Protein AF-A0A0D2KV95-F1 (afdb_monomer_lite)

Foldseek 3Di:
DQDPVQPPLVVCCVVQNHLVDPVSVVVCLVPPLLNPQAAEADAADEAEFECAASPDHLVSVVSNLVSNVVRYPDPHHRYYHYHDPDYDVHDDDDVVVVVVVVVVVQSVCVSVVNDDPDPDVPPDPPDDPDPDPDDDDD

Structure (mmCIF, N/CA/C/O backbone):
data_AF-A0A0D2KV95-F1
#
_entry.id   AF-A0A0D2KV95-F1
#
loop_
_atom_site.group_PDB
_atom_site.id
_atom_site.type_symbol
_atom_site.label_atom_id
_atom_site.label_alt_id
_atom_site.label_comp_id
_atom_site.label_asym_id
_atom_site.label_entity_id
_atom_site.label_seq_id
_atom_site.pdbx_PDB_ins_code
_atom_site.Cartn_x
_atom_site.Cartn_y
_atom_site.Cartn_z
_atom_site.occupancy
_atom_site.B_iso_or_equiv
_atom_site.auth_seq_id
_atom_site.auth_comp_id
_atom_site.auth_asym_id
_atom_site.auth_atom_id
_atom_site.pdbx_PDB_model_num
ATOM 1 N N . MET A 1 1 ? 7.352 -2.200 -12.415 1.00 86.25 1 MET A N 1
ATOM 2 C CA . MET A 1 1 ? 8.363 -3.115 -12.988 1.00 86.25 1 MET A CA 1
ATOM 3 C C . MET A 1 1 ? 8.590 -2.992 -14.501 1.00 86.25 1 MET A C 1
ATOM 5 O O . MET A 1 1 ? 9.659 -3.384 -14.942 1.00 86.25 1 MET A O 1
ATOM 9 N N . LEU A 1 2 ? 7.650 -2.476 -15.316 1.00 90.69 2 LEU A N 1
ATOM 10 C CA . LEU A 1 2 ? 7.894 -2.246 -16.761 1.00 90.69 2 LEU A CA 1
ATOM 11 C C . LEU A 1 2 ? 8.644 -0.935 -17.077 1.00 90.69 2 LEU A C 1
ATOM 13 O O . LEU A 1 2 ? 9.257 -0.820 -18.137 1.00 90.69 2 LEU A O 1
ATOM 17 N N . ASP A 1 3 ? 8.560 0.049 -16.183 1.00 91.94 3 ASP A N 1
ATOM 18 C CA . ASP A 1 3 ? 9.151 1.379 -16.337 1.00 91.94 3 ASP A CA 1
ATOM 19 C C . ASP A 1 3 ? 10.508 1.446 -15.626 1.00 91.94 3 ASP A C 1
ATOM 21 O O . ASP A 1 3 ? 10.570 1.426 -14.400 1.00 91.94 3 ASP A O 1
ATOM 25 N N . GLU A 1 4 ? 11.586 1.523 -16.405 1.00 92.50 4 GLU A N 1
ATOM 26 C CA . GLU A 1 4 ? 12.971 1.562 -15.913 1.00 92.50 4 GLU A CA 1
ATOM 27 C C . GLU A 1 4 ? 13.349 2.890 -15.247 1.00 92.50 4 GLU A C 1
ATOM 29 O O . GLU A 1 4 ? 14.373 2.969 -14.573 1.00 92.50 4 GLU A O 1
ATOM 34 N N . THR A 1 5 ? 12.547 3.943 -15.435 1.00 93.69 5 THR A N 1
ATOM 35 C CA . THR A 1 5 ? 12.816 5.259 -14.838 1.00 93.69 5 THR A CA 1
ATOM 36 C C . THR A 1 5 ? 12.461 5.303 -13.352 1.00 93.69 5 THR A C 1
ATOM 38 O O . THR A 1 5 ? 12.913 6.197 -12.633 1.00 93.69 5 THR A O 1
ATOM 41 N N . ILE A 1 6 ? 11.680 4.328 -12.875 1.00 93.38 6 ILE A N 1
ATOM 42 C CA . ILE A 1 6 ? 11.320 4.190 -11.466 1.00 93.38 6 ILE A CA 1
ATOM 43 C C . ILE A 1 6 ? 12.516 3.589 -10.708 1.00 93.38 6 ILE A C 1
ATOM 45 O O . ILE A 1 6 ? 13.014 2.533 -11.116 1.00 93.38 6 ILE A O 1
ATOM 49 N N . PRO A 1 7 ? 12.957 4.205 -9.590 1.00 92.69 7 PRO A N 1
ATOM 50 C CA . PRO A 1 7 ? 14.038 3.673 -8.765 1.00 92.69 7 PRO A CA 1
ATOM 51 C C . PRO A 1 7 ? 13.862 2.184 -8.441 1.00 92.69 7 PRO A C 1
ATOM 53 O O . PRO A 1 7 ? 12.743 1.705 -8.292 1.00 92.69 7 PRO A O 1
ATOM 56 N N . LEU A 1 8 ? 14.983 1.467 -8.325 1.00 94.44 8 LEU A N 1
ATOM 57 C CA . LEU A 1 8 ? 15.082 0.027 -8.035 1.00 94.44 8 LEU A CA 1
ATOM 58 C C . LEU A 1 8 ? 14.575 -0.934 -9.122 1.00 94.44 8 LEU A C 1
ATOM 60 O O . LEU A 1 8 ? 15.036 -2.071 -9.139 1.00 94.44 8 LEU A O 1
ATOM 64 N N . THR A 1 9 ? 13.732 -0.500 -10.069 1.00 94.19 9 THR A N 1
ATOM 65 C CA . THR A 1 9 ? 13.081 -1.407 -11.040 1.00 94.19 9 THR A CA 1
ATOM 66 C C . THR A 1 9 ? 14.060 -2.324 -11.777 1.00 94.19 9 THR A C 1
ATOM 68 O O . THR A 1 9 ? 13.805 -3.519 -11.879 1.00 94.19 9 THR A O 1
ATOM 71 N N . THR A 1 10 ? 15.170 -1.785 -12.287 1.00 93.62 10 THR A N 1
ATOM 72 C CA . THR A 1 10 ? 16.149 -2.567 -13.060 1.00 93.62 10 THR A CA 1
ATOM 73 C C . THR A 1 10 ? 16.953 -3.535 -12.195 1.00 93.62 10 THR A C 1
ATOM 75 O O . THR A 1 10 ? 17.283 -4.621 -12.655 1.00 93.62 10 THR A O 1
ATOM 78 N N . ILE A 1 11 ? 17.237 -3.165 -10.942 1.00 94.25 11 ILE A N 1
ATOM 79 C CA . ILE A 1 11 ? 17.934 -4.021 -9.970 1.00 94.25 11 ILE A CA 1
ATOM 80 C C . ILE A 1 11 ? 17.022 -5.184 -9.563 1.00 94.25 11 ILE A C 1
ATOM 82 O O . ILE A 1 11 ? 17.446 -6.330 -9.488 1.00 94.25 11 ILE A O 1
ATOM 86 N N . GLU A 1 12 ? 15.742 -4.899 -9.349 1.00 96.50 12 GLU A N 1
ATOM 87 C CA . GLU A 1 12 ? 14.746 -5.878 -8.917 1.00 96.50 12 GLU A CA 1
ATOM 88 C C . GLU A 1 12 ? 14.347 -6.892 -10.004 1.00 96.50 12 GLU A C 1
ATOM 90 O O . GLU A 1 12 ? 13.667 -7.873 -9.703 1.00 96.50 12 GLU A O 1
ATOM 95 N N . TRP A 1 13 ? 14.779 -6.722 -11.257 1.00 96.25 13 TRP A N 1
ATOM 96 C CA . TRP A 1 13 ? 14.610 -7.766 -12.272 1.00 96.25 13 TRP A CA 1
ATOM 97 C C . TRP A 1 13 ? 15.389 -9.040 -11.948 1.00 96.25 13 TRP A C 1
ATOM 99 O O . TRP A 1 13 ? 14.938 -10.117 -12.326 1.00 96.25 13 TRP A O 1
ATOM 109 N N . GLU A 1 14 ? 16.514 -8.939 -11.235 1.00 96.00 14 GLU A N 1
ATOM 110 C CA . GLU A 1 14 ? 17.259 -10.117 -10.770 1.00 96.00 14 GLU A CA 1
ATOM 111 C C . GLU A 1 14 ? 16.498 -10.893 -9.682 1.00 96.00 14 GLU A C 1
ATOM 113 O O . GLU A 1 14 ? 16.723 -12.089 -9.517 1.00 96.00 14 GLU A O 1
ATOM 118 N N . GLU A 1 15 ? 15.571 -10.234 -8.980 1.00 96.69 15 GLU A N 1
ATOM 119 C CA . GLU A 1 15 ? 14.744 -10.845 -7.934 1.00 96.69 15 GLU A CA 1
ATOM 120 C C . GLU A 1 15 ? 13.446 -11.434 -8.510 1.00 96.69 15 GLU A C 1
ATOM 122 O O . GLU A 1 15 ? 13.116 -12.594 -8.269 1.00 96.69 15 GLU A O 1
ATOM 127 N N . TRP A 1 16 ? 12.695 -10.643 -9.285 1.00 96.81 16 TRP A N 1
ATOM 128 C CA . TRP A 1 16 ? 11.336 -11.009 -9.717 1.00 96.81 16 TRP A CA 1
ATOM 129 C C . TRP A 1 16 ? 11.231 -11.444 -11.182 1.00 96.81 16 TRP A C 1
ATOM 131 O O . TRP A 1 16 ? 10.202 -11.991 -11.584 1.00 96.81 16 TRP A O 1
ATOM 141 N N . GLY A 1 17 ? 12.256 -11.169 -11.988 1.00 96.50 17 GLY A N 1
ATOM 142 C CA . GLY A 1 17 ? 12.223 -11.278 -13.444 1.00 96.50 17 GLY A CA 1
ATOM 143 C C . GLY A 1 17 ? 11.915 -9.952 -14.149 1.00 96.50 17 GLY A C 1
ATOM 144 O O . GLY A 1 17 ? 11.388 -8.997 -13.569 1.00 96.50 17 GLY A O 1
ATOM 145 N N . ASN A 1 18 ? 12.253 -9.894 -15.439 1.00 97.12 18 ASN A N 1
ATOM 146 C CA . ASN A 1 18 ? 12.023 -8.725 -16.283 1.00 97.12 18 ASN A CA 1
ATOM 147 C C . ASN A 1 18 ? 10.695 -8.858 -17.052 1.00 97.12 18 ASN A C 1
ATOM 149 O O . ASN A 1 18 ? 10.646 -9.573 -18.055 1.00 97.12 18 ASN A O 1
ATOM 153 N N . PRO A 1 19 ? 9.621 -8.127 -16.688 1.00 96.38 19 PRO A N 1
ATOM 154 C CA . PRO A 1 19 ? 8.316 -8.249 -17.346 1.00 96.38 19 PRO A CA 1
ATOM 155 C C . PRO A 1 19 ? 8.293 -7.712 -18.784 1.00 96.38 19 PRO A C 1
ATOM 157 O O . PRO A 1 19 ? 7.238 -7.704 -19.414 1.00 96.38 19 PRO A O 1
ATOM 160 N N . LYS A 1 20 ? 9.413 -7.212 -19.317 1.00 95.44 20 LYS A N 1
ATOM 161 C CA . LYS A 1 20 ? 9.545 -6.941 -20.756 1.00 95.44 20 LYS A CA 1
ATOM 162 C C . LYS A 1 20 ? 9.675 -8.226 -21.572 1.00 95.44 20 LYS A C 1
ATOM 164 O O . LYS A 1 20 ? 9.395 -8.217 -22.768 1.00 95.44 20 LYS A O 1
ATOM 169 N N . GLU A 1 21 ? 10.054 -9.323 -20.930 1.00 97.25 21 GLU A N 1
ATOM 170 C CA . GLU A 1 21 ? 10.057 -10.654 -21.514 1.00 97.25 21 GLU A CA 1
ATOM 171 C C . GLU A 1 21 ? 8.747 -11.362 -21.170 1.00 97.25 21 GLU A C 1
ATOM 173 O O . GLU A 1 21 ? 8.239 -11.281 -20.050 1.00 97.25 21 GLU A O 1
ATOM 178 N N . ARG A 1 22 ? 8.171 -12.054 -22.157 1.00 97.00 22 ARG A N 1
ATOM 179 C CA . ARG A 1 22 ? 6.810 -12.589 -22.048 1.00 97.00 22 ARG A CA 1
ATOM 180 C C . ARG A 1 22 ? 6.642 -13.594 -20.909 1.00 97.00 22 ARG A C 1
ATOM 182 O O . ARG A 1 22 ? 5.621 -13.562 -20.230 1.00 97.00 22 ARG A O 1
ATOM 189 N N . GLU A 1 23 ? 7.624 -14.469 -20.723 1.00 97.69 23 GLU A N 1
ATOM 190 C CA . GLU A 1 23 ? 7.605 -15.493 -19.677 1.00 97.69 23 GLU A CA 1
ATOM 191 C C . GLU A 1 23 ? 7.426 -14.864 -18.290 1.00 97.69 23 GLU A C 1
ATOM 193 O O . GLU A 1 23 ? 6.487 -15.203 -17.567 1.00 97.69 23 GLU A O 1
ATOM 198 N N . TYR A 1 24 ? 8.257 -13.871 -17.963 1.00 98.00 24 TYR A N 1
ATOM 199 C CA . TYR A 1 24 ? 8.150 -13.142 -16.705 1.00 98.00 24 TYR A CA 1
ATOM 200 C C . TYR A 1 24 ? 6.903 -12.264 -16.655 1.00 98.00 24 TYR A C 1
ATOM 202 O O . TYR A 1 24 ? 6.264 -12.201 -15.612 1.00 98.00 24 TYR A O 1
ATOM 210 N N . TYR A 1 25 ? 6.498 -11.625 -17.759 1.00 98.00 25 TYR A N 1
ATOM 211 C CA . TYR A 1 25 ? 5.268 -10.828 -17.792 1.00 98.00 25 TYR A CA 1
ATOM 212 C C . TYR A 1 25 ? 4.047 -11.647 -17.362 1.00 98.00 25 TYR A C 1
ATOM 214 O O . TYR A 1 25 ? 3.314 -11.238 -16.458 1.00 98.00 25 TYR A O 1
ATOM 222 N N . ASP A 1 26 ? 3.833 -12.798 -18.004 1.00 98.00 26 ASP A N 1
ATOM 223 C CA . ASP A 1 26 ? 2.669 -13.648 -17.759 1.00 98.00 26 ASP A CA 1
ATOM 224 C C . ASP A 1 26 ? 2.708 -14.204 -16.320 1.00 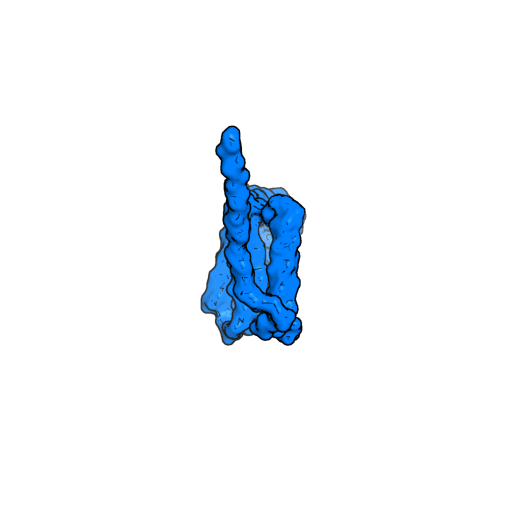98.00 26 ASP A C 1
ATOM 226 O O . ASP A 1 26 ? 1.687 -14.196 -15.623 1.00 98.00 26 ASP A O 1
ATOM 230 N N . TYR A 1 27 ? 3.894 -14.586 -15.830 1.00 98.19 27 TYR A N 1
ATOM 231 C CA . TYR A 1 27 ? 4.076 -15.067 -14.459 1.00 98.19 27 TYR A CA 1
ATOM 232 C C . TYR A 1 27 ? 3.858 -13.969 -13.408 1.00 98.19 27 TYR A C 1
ATOM 234 O O . TYR A 1 27 ? 3.037 -14.137 -12.507 1.00 98.19 27 TYR A O 1
ATOM 242 N N . MET A 1 28 ? 4.507 -12.810 -13.541 1.00 98.12 28 MET A N 1
ATOM 243 C CA . MET A 1 28 ? 4.366 -11.672 -12.623 1.00 98.12 28 MET A CA 1
ATOM 244 C C . MET A 1 28 ? 2.925 -11.164 -12.563 1.00 98.12 28 MET A C 1
ATOM 246 O O . MET A 1 28 ? 2.393 -10.860 -11.492 1.00 98.12 28 MET A O 1
ATOM 250 N N . LYS A 1 29 ? 2.248 -11.116 -13.715 1.00 97.81 29 LYS A N 1
ATOM 251 C CA . LYS A 1 29 ? 0.842 -10.720 -13.791 1.00 97.81 29 LYS A CA 1
ATOM 252 C C . LYS A 1 29 ? -0.076 -11.684 -13.045 1.00 97.81 29 LYS A C 1
ATOM 254 O O . LYS A 1 29 ? -1.087 -11.234 -12.515 1.00 97.81 29 LYS A O 1
ATOM 259 N N . SER A 1 30 ? 0.264 -12.971 -12.959 1.00 98.25 30 SER A N 1
ATOM 260 C CA . SER A 1 30 ? -0.557 -13.967 -12.257 1.00 98.25 30 SER A CA 1
ATOM 261 C C . SER A 1 30 ? -0.696 -13.709 -10.750 1.00 98.25 30 SER A C 1
ATOM 263 O O . SER A 1 30 ? -1.677 -14.148 -10.154 1.00 98.25 30 SER A O 1
ATOM 265 N N . TYR A 1 31 ? 0.238 -12.964 -10.142 1.00 97.94 31 TYR A N 1
ATOM 266 C CA . TYR A 1 31 ? 0.226 -12.666 -8.704 1.00 97.94 31 TYR A CA 1
ATOM 267 C C . TYR A 1 31 ? 0.276 -11.171 -8.353 1.00 97.94 31 TYR A C 1
ATOM 269 O O . TYR A 1 31 ? 0.097 -10.823 -7.185 1.00 97.94 31 TYR A O 1
ATOM 277 N N . SER A 1 32 ? 0.488 -10.271 -9.321 1.00 98.19 32 SER A N 1
ATOM 278 C CA . SER A 1 32 ? 0.509 -8.819 -9.084 1.00 98.19 32 SER A CA 1
ATOM 279 C C . SER A 1 32 ? -0.753 -8.344 -8.331 1.00 98.19 32 SER A C 1
ATOM 281 O O . SER A 1 32 ? -1.868 -8.512 -8.846 1.00 98.19 32 SER A O 1
ATOM 283 N N . PRO A 1 33 ? -0.631 -7.722 -7.138 1.00 98.00 33 PRO A N 1
ATOM 284 C CA . PRO A 1 33 ? -1.789 -7.391 -6.303 1.00 98.00 33 PRO A CA 1
ATOM 285 C C . PRO A 1 33 ? -2.798 -6.437 -6.947 1.00 98.00 33 PRO A C 1
ATOM 287 O O . PRO A 1 33 ? -3.995 -6.551 -6.694 1.00 98.00 33 PRO A O 1
ATOM 290 N N . VAL A 1 34 ? -2.336 -5.485 -7.766 1.00 97.56 34 VAL A N 1
ATOM 291 C CA . VAL A 1 34 ? -3.212 -4.508 -8.440 1.00 97.56 34 VAL A CA 1
ATOM 292 C C . VAL A 1 34 ? -3.953 -5.136 -9.616 1.00 97.56 34 VAL A C 1
ATOM 294 O O . VAL A 1 34 ? -5.123 -4.815 -9.844 1.00 97.56 34 VAL A O 1
ATOM 297 N N . ASP A 1 35 ? -3.295 -6.039 -10.341 1.00 98.06 35 ASP A N 1
ATOM 298 C CA . ASP A 1 35 ? -3.861 -6.699 -11.518 1.00 98.06 35 ASP A CA 1
ATOM 299 C C . ASP A 1 35 ? -4.853 -7.809 -11.145 1.00 98.06 35 ASP A C 1
ATOM 301 O O . ASP A 1 35 ? -5.778 -8.079 -11.907 1.00 98.06 35 ASP A O 1
ATOM 305 N N . ASN A 1 36 ? -4.719 -8.388 -9.946 1.00 98.56 36 ASN A N 1
ATOM 306 C CA . ASN A 1 36 ? -5.558 -9.485 -9.451 1.00 98.56 36 ASN A CA 1
ATOM 307 C C . ASN A 1 36 ? -6.665 -9.038 -8.479 1.00 98.56 36 ASN A C 1
ATOM 309 O O . ASN A 1 36 ? -7.229 -9.851 -7.744 1.00 98.56 36 ASN A O 1
ATOM 313 N N . VAL A 1 37 ? -7.017 -7.747 -8.462 1.00 98.62 37 VAL A N 1
ATOM 314 C CA . VAL A 1 37 ? -8.226 -7.294 -7.760 1.00 98.62 37 VAL A CA 1
ATOM 315 C C . VAL A 1 37 ? -9.468 -7.744 -8.532 1.00 98.62 37 VAL A C 1
ATOM 317 O O . VAL A 1 37 ? -9.662 -7.359 -9.686 1.00 98.62 37 VAL A O 1
ATOM 320 N N . THR A 1 38 ? -10.336 -8.512 -7.877 1.00 98.62 38 THR A N 1
ATOM 321 C CA . THR A 1 38 ? -11.563 -9.085 -8.449 1.00 98.62 38 THR A CA 1
ATOM 322 C C . THR A 1 38 ? -12.786 -8.721 -7.609 1.00 98.62 38 THR A C 1
ATOM 324 O O . THR A 1 38 ? -12.671 -8.190 -6.502 1.00 98.62 38 THR A O 1
ATOM 327 N N . GLN A 1 39 ? -13.985 -8.973 -8.141 1.00 98.69 39 GLN A N 1
ATOM 328 C CA . GLN A 1 39 ? -15.227 -8.784 -7.391 1.00 98.69 39 GLN A CA 1
ATOM 329 C C . GLN A 1 39 ? -15.372 -9.883 -6.339 1.00 98.69 39 GLN A C 1
ATOM 331 O O . GLN A 1 39 ? -15.827 -10.988 -6.623 1.00 98.69 39 GLN A O 1
ATOM 336 N N . GLN A 1 40 ? -14.966 -9.568 -5.116 1.00 98.62 40 GLN A N 1
ATOM 337 C CA . GLN A 1 40 ? -15.063 -10.454 -3.965 1.00 98.62 40 GLN A CA 1
ATOM 338 C C . GLN A 1 40 ? -15.102 -9.644 -2.665 1.00 98.62 40 GLN A C 1
ATOM 340 O O . GLN A 1 40 ? -14.937 -8.419 -2.662 1.00 98.62 40 GLN A O 1
ATOM 345 N N . ARG A 1 41 ? -15.308 -10.341 -1.545 1.00 98.69 41 ARG A N 1
ATOM 346 C CA . ARG A 1 41 ? -15.183 -9.756 -0.208 1.00 98.69 41 ARG A CA 1
ATOM 347 C C . ARG A 1 41 ? -13.711 -9.726 0.196 1.00 98.69 41 ARG A C 1
ATOM 349 O O . ARG A 1 41 ? -13.065 -10.769 0.223 1.00 98.69 41 ARG A O 1
ATOM 356 N N . TYR A 1 42 ? -13.215 -8.557 0.570 1.00 98.69 42 TYR A N 1
ATOM 357 C CA . TYR A 1 42 ? -11.880 -8.348 1.126 1.00 98.69 42 TYR A CA 1
ATOM 358 C C . TYR A 1 42 ? -11.959 -8.146 2.644 1.00 98.69 42 TYR A C 1
ATOM 360 O O . TYR A 1 42 ? -13.007 -7.734 3.142 1.00 98.69 42 TYR A O 1
ATOM 368 N N . PRO A 1 43 ? -10.900 -8.440 3.420 1.00 98.44 43 PRO A N 1
ATOM 369 C CA . PRO A 1 43 ? -10.883 -8.183 4.861 1.00 98.44 43 PRO A CA 1
ATOM 370 C C . PRO A 1 43 ? -10.871 -6.677 5.174 1.00 98.44 43 PRO A C 1
ATOM 372 O O . PRO A 1 43 ? -10.803 -5.835 4.280 1.00 98.44 43 PRO A O 1
ATOM 375 N N . ASN A 1 44 ? -10.917 -6.325 6.462 1.00 98.62 44 ASN A N 1
ATOM 376 C CA . ASN A 1 44 ? -10.570 -4.967 6.871 1.00 98.62 44 ASN A CA 1
ATOM 377 C C . ASN A 1 44 ? -9.078 -4.728 6.581 1.00 98.62 44 ASN A C 1
ATOM 379 O O . ASN A 1 44 ? -8.245 -5.521 7.014 1.00 98.62 44 ASN A O 1
ATOM 383 N N . ILE A 1 45 ? -8.740 -3.652 5.870 1.00 98.62 45 ILE A N 1
ATOM 384 C CA . ILE A 1 45 ? -7.368 -3.343 5.449 1.00 98.62 45 ILE A CA 1
ATOM 385 C C . ILE A 1 45 ? -7.010 -1.902 5.837 1.00 98.62 45 ILE A C 1
ATOM 387 O O . ILE A 1 45 ? -7.741 -0.954 5.529 1.00 98.62 45 ILE A O 1
ATOM 391 N N . LEU A 1 46 ? -5.854 -1.743 6.480 1.00 98.62 46 LEU A N 1
ATOM 392 C CA . LEU A 1 46 ? -5.165 -0.470 6.665 1.00 98.62 46 LEU A CA 1
ATOM 393 C C . LEU A 1 46 ? -3.902 -0.494 5.804 1.00 98.62 46 LEU A C 1
ATOM 395 O O . LEU A 1 46 ? -3.028 -1.326 6.020 1.00 98.62 46 LEU A O 1
ATOM 399 N N . VAL A 1 47 ? -3.822 0.413 4.833 1.00 98.31 47 VAL A N 1
ATOM 400 C CA . VAL A 1 47 ? -2.643 0.599 3.982 1.00 98.31 47 VAL A CA 1
ATOM 401 C C . VAL A 1 47 ? -1.914 1.859 4.423 1.00 98.31 47 VAL A C 1
ATOM 403 O O . VAL A 1 47 ? -2.531 2.922 4.522 1.00 98.31 47 VAL A O 1
ATOM 406 N N . THR A 1 48 ? -0.613 1.753 4.672 1.00 97.19 48 THR A N 1
ATOM 407 C CA . THR A 1 48 ? 0.262 2.881 5.004 1.00 97.19 48 THR A CA 1
ATOM 408 C C . THR A 1 48 ? 1.241 3.144 3.861 1.00 97.19 48 THR A C 1
ATOM 410 O O . THR A 1 48 ? 1.615 2.231 3.127 1.00 97.19 48 THR A O 1
ATOM 413 N N . ALA A 1 49 ? 1.611 4.406 3.658 1.00 97.06 49 ALA A N 1
ATOM 414 C CA . ALA A 1 49 ? 2.569 4.819 2.633 1.00 97.06 49 ALA A CA 1
ATOM 415 C C . ALA A 1 49 ? 3.269 6.121 3.042 1.00 97.06 49 ALA A C 1
ATOM 417 O O . ALA A 1 49 ? 2.700 6.903 3.801 1.00 97.06 49 ALA A O 1
ATOM 418 N N . GLY A 1 50 ? 4.456 6.392 2.503 1.00 96.81 50 GLY A N 1
ATOM 419 C CA . GLY A 1 50 ? 5.119 7.697 2.602 1.00 96.81 50 GLY A CA 1
ATOM 420 C C . GLY A 1 50 ? 5.112 8.413 1.254 1.00 96.81 50 GLY A C 1
ATOM 421 O O . GLY A 1 50 ? 5.410 7.794 0.236 1.00 96.81 50 GLY A O 1
ATOM 422 N N . LEU A 1 51 ? 4.786 9.708 1.223 1.00 96.75 51 LEU A N 1
ATOM 423 C CA . LEU A 1 51 ? 4.769 10.497 -0.018 1.00 96.75 51 LEU A CA 1
ATOM 424 C C . LEU A 1 51 ? 6.156 10.576 -0.673 1.00 96.75 51 LEU A C 1
ATOM 426 O O . LEU A 1 51 ? 6.266 10.572 -1.896 1.00 96.75 51 LEU A O 1
ATOM 430 N N . HIS A 1 52 ? 7.204 10.637 0.147 1.00 96.12 52 HIS A N 1
ATOM 431 C CA . HIS A 1 52 ? 8.594 10.767 -0.287 1.00 96.12 52 HIS A CA 1
ATOM 432 C C . HIS A 1 52 ? 9.357 9.440 -0.199 1.00 96.12 52 HIS A C 1
ATOM 434 O O . HIS A 1 52 ? 10.568 9.438 0.011 1.00 96.12 52 HIS A O 1
ATOM 440 N N . ASP A 1 53 ? 8.659 8.304 -0.272 1.00 96.56 53 ASP A N 1
ATOM 441 C CA . ASP A 1 53 ? 9.294 6.989 -0.252 1.00 96.56 53 ASP A CA 1
ATOM 442 C C . ASP A 1 53 ? 10.096 6.770 -1.551 1.00 96.56 53 ASP A C 1
ATOM 444 O O . ASP A 1 53 ? 9.505 6.749 -2.632 1.00 96.56 53 ASP A O 1
ATOM 448 N N . PRO A 1 54 ? 11.436 6.624 -1.477 1.00 93.94 54 PRO A N 1
ATOM 449 C CA . PRO A 1 54 ? 12.266 6.438 -2.663 1.00 93.94 54 PRO A CA 1
ATOM 450 C C . PRO A 1 54 ? 12.340 4.978 -3.134 1.00 93.94 54 PRO A C 1
ATOM 452 O O . PRO A 1 54 ? 13.002 4.709 -4.131 1.00 93.94 54 PRO A O 1
ATOM 455 N N . ARG A 1 55 ? 11.745 4.032 -2.397 1.00 95.56 55 ARG A N 1
ATOM 456 C CA . ARG A 1 55 ? 11.789 2.591 -2.686 1.00 95.56 55 ARG A CA 1
ATOM 457 C C . ARG A 1 55 ? 10.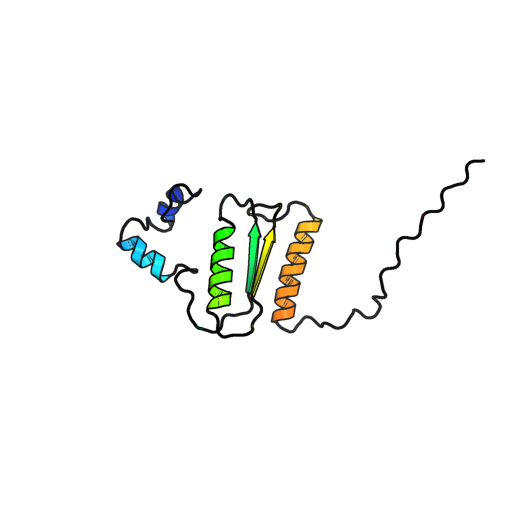479 2.074 -3.255 1.00 95.56 55 ARG A C 1
ATOM 459 O O . ARG A 1 55 ? 10.507 1.257 -4.159 1.00 95.56 55 ARG A O 1
ATOM 466 N N . VAL A 1 56 ? 9.351 2.542 -2.724 1.00 96.56 56 VAL A N 1
ATOM 467 C CA . VAL A 1 56 ? 8.013 2.156 -3.189 1.00 96.56 56 VAL A CA 1
ATOM 468 C C . VAL A 1 56 ? 7.215 3.419 -3.452 1.00 96.56 56 VAL A C 1
ATOM 470 O O . VAL A 1 56 ? 6.973 4.209 -2.541 1.00 96.56 56 VAL A O 1
ATOM 473 N N . GLY A 1 57 ? 6.798 3.633 -4.699 1.00 96.19 57 GLY A N 1
ATOM 474 C CA . GLY A 1 57 ? 6.091 4.857 -5.058 1.00 96.19 57 GLY A CA 1
ATOM 475 C C . GLY A 1 57 ? 4.746 4.942 -4.339 1.00 96.1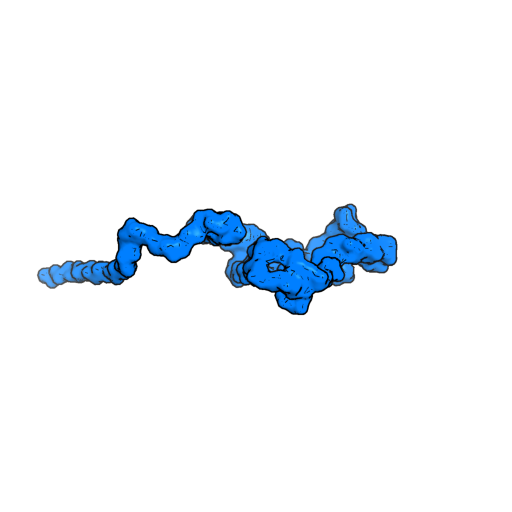9 57 GLY A C 1
ATOM 476 O O . GLY A 1 57 ? 3.948 4.012 -4.415 1.00 96.19 57 GLY A O 1
ATOM 477 N N . TYR A 1 58 ? 4.428 6.072 -3.693 1.00 96.88 58 TYR A N 1
ATOM 478 C CA . TYR A 1 58 ? 3.163 6.245 -2.951 1.00 96.88 58 TYR A CA 1
ATOM 479 C C . TYR A 1 58 ? 1.905 5.998 -3.810 1.00 96.88 58 TYR A C 1
ATOM 481 O O . TYR A 1 58 ? 0.832 5.674 -3.294 1.00 96.88 58 TYR A O 1
ATOM 489 N N . TRP A 1 59 ? 2.022 6.161 -5.133 1.00 97.75 59 TRP A N 1
ATOM 490 C CA . TRP A 1 59 ? 0.945 5.905 -6.083 1.00 97.75 59 TRP A CA 1
ATOM 491 C C . TRP A 1 59 ? 0.604 4.418 -6.208 1.00 97.75 59 TRP A C 1
ATOM 493 O O . TRP A 1 59 ? -0.515 4.099 -6.599 1.00 97.75 59 TRP A O 1
ATOM 503 N N . GLU A 1 60 ? 1.516 3.503 -5.883 1.00 98.25 60 GLU A N 1
ATOM 504 C CA . GLU A 1 60 ? 1.263 2.061 -5.926 1.00 98.25 60 GLU A CA 1
ATOM 505 C C . GLU A 1 60 ? 0.175 1.644 -4.920 1.00 98.25 60 GLU A C 1
ATOM 507 O O . GLU A 1 60 ? -0.887 1.187 -5.366 1.00 98.25 60 GLU A O 1
ATOM 512 N N . PRO A 1 61 ? 0.325 1.888 -3.597 1.00 98.31 61 PRO A N 1
ATOM 513 C CA . PRO A 1 61 ? -0.745 1.624 -2.640 1.00 98.31 61 PRO A CA 1
ATOM 514 C C . PRO A 1 61 ? -1.992 2.474 -2.912 1.00 98.31 61 PRO A C 1
ATOM 516 O O . PRO A 1 61 ? -3.109 1.986 -2.733 1.00 98.31 61 PRO A O 1
ATOM 519 N N . ALA A 1 62 ? -1.850 3.712 -3.404 1.00 98.44 62 ALA A N 1
ATOM 520 C CA . ALA A 1 62 ? -3.001 4.551 -3.743 1.00 98.44 62 ALA A CA 1
ATOM 521 C C . ALA A 1 62 ? -3.852 3.956 -4.882 1.00 98.44 62 ALA A C 1
ATOM 523 O O . ALA A 1 62 ? -5.078 3.868 -4.760 1.00 98.44 62 ALA A O 1
ATOM 524 N N . LYS A 1 63 ? -3.214 3.490 -5.965 1.00 98.50 63 LYS A N 1
ATOM 525 C CA . LYS A 1 63 ? -3.883 2.806 -7.084 1.00 98.50 63 LYS A CA 1
ATOM 526 C C . LYS A 1 63 ? -4.539 1.509 -6.624 1.00 98.50 63 LYS A C 1
ATOM 528 O O . LYS A 1 63 ? -5.680 1.246 -7.003 1.00 98.50 63 LYS A O 1
ATOM 533 N N . TRP A 1 64 ? -3.852 0.724 -5.794 1.00 98.75 64 TRP A N 1
ATOM 534 C CA . TRP A 1 64 ? -4.396 -0.523 -5.259 1.00 98.75 64 TRP A CA 1
ATOM 535 C C . TRP A 1 64 ? -5.652 -0.286 -4.417 1.00 98.75 64 TRP A C 1
ATOM 537 O O . TRP A 1 64 ? -6.689 -0.903 -4.661 1.00 98.75 64 TRP A O 1
ATOM 547 N N . VAL A 1 65 ? -5.609 0.678 -3.493 1.00 98.75 65 VAL A N 1
ATOM 548 C CA . VAL A 1 65 ? -6.764 1.039 -2.660 1.00 98.75 65 VAL A CA 1
ATOM 549 C C . VAL A 1 65 ? -7.925 1.564 -3.507 1.00 98.75 65 VAL A C 1
ATOM 551 O O . VAL A 1 65 ? -9.072 1.195 -3.257 1.00 98.75 65 VAL A O 1
ATOM 554 N N . ALA A 1 66 ? -7.664 2.388 -4.526 1.00 98.69 66 ALA A N 1
ATOM 555 C CA . ALA A 1 66 ? -8.708 2.872 -5.431 1.00 98.69 66 ALA A CA 1
ATOM 556 C C . ALA A 1 66 ? -9.379 1.723 -6.213 1.00 98.69 66 ALA A C 1
ATOM 558 O O . ALA A 1 66 ? -10.610 1.663 -6.312 1.00 98.69 66 ALA A O 1
ATOM 559 N N . LYS A 1 67 ? -8.585 0.770 -6.714 1.00 98.75 67 LYS A N 1
ATOM 560 C CA . LYS A 1 67 ? -9.076 -0.441 -7.389 1.00 98.75 67 LYS A CA 1
ATOM 561 C C . LYS A 1 67 ? -9.903 -1.313 -6.437 1.00 98.75 67 LYS A C 1
ATOM 563 O O . LYS A 1 67 ? -11.011 -1.710 -6.787 1.00 98.75 67 LYS A O 1
ATOM 568 N N . LEU A 1 68 ? -9.426 -1.550 -5.213 1.00 98.81 68 LEU A N 1
ATOM 569 C CA . LEU A 1 68 ? -10.168 -2.292 -4.189 1.00 98.81 68 LEU A CA 1
ATOM 570 C C . LEU A 1 68 ? -11.511 -1.629 -3.869 1.00 98.81 68 LEU A C 1
ATOM 572 O O . LEU A 1 68 ? -12.536 -2.301 -3.890 1.00 98.81 68 LEU A O 1
ATOM 576 N N . ARG A 1 69 ? -11.538 -0.311 -3.627 1.00 98.62 69 ARG A N 1
ATOM 577 C CA . ARG A 1 69 ? -12.776 0.429 -3.312 1.00 98.62 69 ARG A CA 1
ATOM 578 C C . ARG A 1 69 ? -13.826 0.346 -4.416 1.00 98.62 69 ARG A C 1
ATOM 580 O O . ARG A 1 69 ? -15.008 0.299 -4.102 1.00 98.62 69 ARG A O 1
ATOM 587 N N . SER A 1 70 ? -13.398 0.341 -5.676 1.00 98.50 70 SER A N 1
ATOM 588 C CA . SER A 1 70 ? -14.301 0.253 -6.831 1.00 98.50 70 SER A CA 1
ATOM 589 C C . SER A 1 70 ? -14.757 -1.171 -7.158 1.00 98.50 70 SER A C 1
ATOM 591 O O . SER A 1 70 ? -15.736 -1.327 -7.880 1.00 98.50 70 SER A O 1
ATOM 593 N N . THR A 1 71 ? -14.074 -2.200 -6.642 1.00 98.62 71 THR A N 1
ATOM 594 C CA . THR A 1 71 ? -14.300 -3.598 -7.056 1.00 98.62 71 THR A CA 1
ATOM 595 C C . THR A 1 71 ? -14.858 -4.486 -5.940 1.00 98.62 71 THR A C 1
ATOM 597 O O . THR A 1 71 ? -15.616 -5.414 -6.219 1.00 98.62 71 THR A O 1
ATOM 600 N N . LYS A 1 72 ? -14.492 -4.234 -4.678 1.00 98.62 72 LYS A N 1
ATOM 601 C CA . LYS A 1 72 ? -14.887 -5.072 -3.539 1.00 98.62 72 LYS A CA 1
ATOM 602 C C . LYS A 1 72 ? -16.405 -5.087 -3.330 1.00 98.62 72 LYS A C 1
ATOM 604 O O . LYS A 1 72 ? -17.078 -4.083 -3.553 1.00 98.62 72 LYS A O 1
ATOM 609 N N . THR A 1 73 ? -16.932 -6.201 -2.828 1.00 98.69 73 THR A N 1
ATOM 610 C CA . THR A 1 73 ? -18.381 -6.396 -2.614 1.00 98.69 73 THR A CA 1
ATOM 611 C C . THR A 1 73 ? -18.801 -6.365 -1.140 1.00 98.69 73 THR A C 1
ATOM 613 O O . THR A 1 73 ? -19.973 -6.542 -0.815 1.00 98.69 73 THR A O 1
ATOM 616 N N . ASP A 1 74 ? -17.851 -6.184 -0.224 1.00 98.38 74 ASP A N 1
ATOM 617 C CA . ASP A 1 74 ? -18.084 -6.042 1.214 1.00 98.38 74 ASP A CA 1
ATOM 618 C C . ASP A 1 74 ? -18.262 -4.575 1.652 1.00 98.38 74 ASP A C 1
ATOM 620 O O . ASP A 1 74 ? -18.007 -3.634 0.897 1.00 98.38 74 ASP A O 1
ATOM 624 N N . ASN A 1 75 ? -18.590 -4.394 2.935 1.00 97.44 75 ASN A N 1
ATOM 625 C CA . ASN A 1 75 ? -18.604 -3.107 3.640 1.00 97.44 75 ASN A CA 1
ATOM 626 C C . ASN A 1 75 ? -17.495 -3.009 4.711 1.00 97.44 75 ASN A C 1
ATOM 628 O O . ASN A 1 75 ? -17.621 -2.241 5.663 1.00 97.44 75 ASN A O 1
ATOM 632 N N . ASN A 1 76 ? -16.428 -3.806 4.590 1.00 98.25 76 ASN A N 1
ATOM 633 C CA . ASN A 1 76 ? -15.310 -3.798 5.529 1.00 98.25 76 ASN A CA 1
ATOM 634 C C . ASN A 1 76 ? -14.503 -2.494 5.405 1.00 98.25 76 ASN A C 1
ATOM 636 O O . ASN A 1 76 ? -14.519 -1.814 4.371 1.00 98.25 76 ASN A O 1
ATOM 640 N N . LEU A 1 77 ? -13.797 -2.136 6.481 1.00 97.88 77 LEU A N 1
ATOM 641 C CA . LEU A 1 77 ? -12.970 -0.935 6.538 1.00 97.88 77 LEU A CA 1
ATOM 642 C C . LEU A 1 77 ? -11.792 -1.049 5.567 1.00 97.88 77 LEU A C 1
ATOM 644 O O . LEU A 1 77 ? -11.027 -2.005 5.626 1.00 97.88 77 LEU A O 1
ATOM 648 N N . LEU A 1 78 ? -11.619 -0.035 4.719 1.00 98.56 78 LEU A N 1
ATOM 649 C CA . LEU A 1 78 ? -10.498 0.072 3.787 1.00 98.56 78 LEU A CA 1
ATOM 650 C C . LEU A 1 78 ? -9.911 1.484 3.839 1.00 98.56 78 LEU A C 1
ATOM 652 O O . LEU A 1 78 ? -10.426 2.430 3.225 1.00 98.56 78 LEU A O 1
ATOM 656 N N . LEU A 1 79 ? -8.827 1.622 4.596 1.00 98.50 79 LEU A N 1
ATOM 657 C CA . LEU A 1 79 ? -8.171 2.893 4.877 1.00 98.50 79 LEU A CA 1
ATOM 658 C C . LEU A 1 79 ? -6.827 2.980 4.153 1.00 98.50 79 LEU A C 1
ATOM 660 O O . LEU A 1 79 ? -6.098 1.997 4.063 1.00 98.50 79 LEU A O 1
ATOM 664 N N . LEU A 1 80 ? -6.509 4.180 3.670 1.00 98.44 80 LEU A N 1
ATOM 665 C CA . LEU A 1 80 ? -5.184 4.546 3.180 1.00 98.44 80 LEU A CA 1
ATOM 666 C C . LEU A 1 80 ? -4.701 5.719 4.020 1.00 98.44 80 LEU A C 1
ATOM 668 O O . LEU A 1 80 ? -5.373 6.751 4.061 1.00 98.44 80 LEU A O 1
ATOM 672 N N . LYS A 1 81 ? -3.554 5.554 4.668 1.00 97.44 81 LYS A N 1
ATOM 673 C CA . LYS A 1 81 ? -2.863 6.608 5.398 1.00 97.44 81 LYS A CA 1
ATOM 674 C C . LYS A 1 81 ? -1.529 6.879 4.725 1.00 97.44 81 LYS A C 1
ATOM 676 O O . LYS A 1 81 ? -0.608 6.072 4.807 1.00 97.44 81 LYS A O 1
ATOM 681 N N . THR A 1 82 ? -1.448 8.015 4.050 1.00 96.75 82 THR A N 1
ATOM 682 C CA . THR A 1 82 ? -0.212 8.470 3.421 1.00 96.75 82 THR A CA 1
ATOM 683 C C . THR A 1 82 ? 0.420 9.545 4.289 1.00 96.75 82 THR A C 1
ATOM 685 O O . THR A 1 82 ? -0.165 10.609 4.481 1.00 96.75 82 THR A O 1
ATOM 688 N N . GLU A 1 83 ? 1.623 9.276 4.782 1.00 95.50 83 GLU A N 1
ATOM 689 C CA . GLU A 1 83 ? 2.445 10.261 5.466 1.00 95.50 83 GLU A CA 1
ATOM 690 C C . GLU A 1 83 ? 3.030 11.242 4.460 1.00 95.50 83 GLU A C 1
ATOM 692 O O . GLU A 1 83 ? 3.949 10.921 3.705 1.00 95.50 83 GLU A O 1
ATOM 697 N N . LEU A 1 84 ? 2.490 12.460 4.452 1.00 94.12 84 LEU A N 1
ATOM 698 C CA . LEU A 1 84 ? 2.866 13.482 3.474 1.00 94.12 84 LEU A CA 1
ATOM 699 C C . LEU A 1 84 ? 4.264 14.062 3.720 1.00 94.12 84 LEU A C 1
ATOM 701 O O . LEU A 1 84 ? 4.867 14.588 2.796 1.00 94.12 84 LEU A O 1
ATOM 705 N N . GLY A 1 85 ? 4.785 13.961 4.947 1.00 91.56 85 GLY A N 1
ATOM 706 C CA . GLY A 1 85 ? 6.124 14.436 5.313 1.00 91.56 85 GLY A CA 1
ATOM 707 C C . GLY A 1 85 ? 7.182 13.338 5.431 1.00 91.56 85 GLY A C 1
ATOM 708 O O . GLY A 1 85 ? 8.308 13.633 5.824 1.00 91.56 85 GLY A O 1
ATOM 709 N N . ALA A 1 86 ? 6.839 12.079 5.145 1.00 91.19 86 ALA A N 1
ATOM 710 C CA . ALA A 1 86 ? 7.727 10.943 5.371 1.00 91.19 86 ALA A CA 1
ATOM 711 C C . ALA A 1 86 ? 8.037 10.156 4.094 1.00 91.19 86 ALA A C 1
ATOM 713 O O . ALA A 1 86 ? 7.321 10.227 3.094 1.00 91.19 86 ALA A O 1
ATOM 714 N N . GLY A 1 87 ? 9.121 9.381 4.164 1.00 92.88 87 GLY A N 1
ATOM 715 C CA . GLY A 1 87 ? 9.459 8.361 3.176 1.00 92.88 87 GLY A CA 1
ATOM 716 C C . GLY A 1 87 ? 9.102 6.957 3.661 1.00 92.88 87 GLY A C 1
ATOM 717 O O . GLY A 1 87 ? 8.168 6.765 4.434 1.00 92.88 87 GLY A O 1
ATOM 718 N N . HIS A 1 88 ? 9.890 5.970 3.251 1.00 95.56 88 HIS A N 1
ATOM 719 C CA . HIS A 1 88 ? 9.562 4.555 3.448 1.00 95.56 88 HIS A CA 1
ATOM 720 C C . HIS A 1 88 ? 9.391 4.095 4.897 1.00 95.56 88 HIS A C 1
ATOM 722 O O . HIS A 1 88 ? 8.602 3.208 5.191 1.00 95.56 88 HIS A O 1
ATOM 728 N N . PHE A 1 89 ? 10.166 4.659 5.823 1.00 90.25 89 PHE A N 1
ATOM 729 C CA . PHE A 1 89 ? 10.161 4.224 7.222 1.00 90.25 89 PHE A CA 1
ATOM 730 C C . PHE A 1 89 ? 9.170 5.011 8.089 1.00 90.25 89 PHE A C 1
ATOM 732 O O . PHE A 1 89 ? 9.301 5.011 9.315 1.00 90.25 89 PHE A O 1
ATOM 739 N N . SER A 1 90 ? 8.198 5.676 7.455 1.00 83.19 90 SER A N 1
ATOM 740 C CA . SER A 1 90 ? 7.259 6.586 8.108 1.00 83.19 90 SER A CA 1
ATOM 741 C C . SER A 1 90 ? 7.968 7.759 8.810 1.00 83.19 90 SER A C 1
ATOM 743 O O . SER A 1 90 ? 9.149 8.047 8.579 1.00 83.19 90 SER A O 1
ATOM 745 N N . VAL A 1 91 ? 7.210 8.499 9.612 1.00 84.81 91 VAL A N 1
ATOM 746 C CA . VAL A 1 91 ? 7.641 9.669 10.379 1.00 84.81 91 VAL A CA 1
ATOM 747 C C . VAL A 1 91 ? 8.827 9.360 11.297 1.00 84.81 91 VAL A C 1
ATOM 749 O O . VAL A 1 91 ? 8.908 8.330 11.977 1.00 84.81 91 VAL A O 1
ATOM 752 N N . THR A 1 92 ? 9.780 10.288 11.330 1.00 77.56 92 THR A N 1
ATOM 753 C CA . THR A 1 92 ? 10.920 10.243 12.243 1.00 77.56 92 THR A CA 1
ATOM 754 C C . THR A 1 92 ? 10.545 10.913 13.567 1.00 77.56 92 THR A C 1
ATOM 756 O O . THR A 1 92 ? 9.797 11.884 13.607 1.00 77.56 92 THR A O 1
ATOM 759 N N . GLY A 1 93 ? 11.042 10.375 14.681 1.00 85.50 93 GLY A N 1
ATOM 760 C CA . GLY A 1 93 ? 10.750 10.893 16.020 1.00 85.50 93 GLY A CA 1
ATOM 761 C C . GLY A 1 93 ? 10.045 9.879 16.916 1.00 85.50 93 GLY A C 1
ATOM 762 O O . GLY A 1 93 ? 9.172 9.122 16.495 1.00 85.50 93 GLY A O 1
ATOM 763 N N . ARG A 1 94 ? 10.448 9.860 18.191 1.00 89.12 94 ARG A N 1
ATOM 764 C CA . ARG A 1 94 ? 9.985 8.870 19.174 1.00 89.12 94 ARG A CA 1
ATOM 765 C C . ARG A 1 94 ? 8.464 8.870 19.331 1.00 89.12 94 ARG A C 1
ATOM 767 O O . ARG A 1 94 ? 7.865 7.803 19.326 1.00 89.12 94 ARG A O 1
ATOM 774 N N . PHE A 1 95 ? 7.850 10.043 19.487 1.00 92.50 95 PHE A N 1
ATOM 775 C CA . PHE A 1 95 ? 6.411 10.144 19.744 1.00 92.50 95 PHE A CA 1
ATOM 776 C C . PHE A 1 95 ? 5.566 9.861 18.507 1.00 92.50 95 PHE A C 1
ATOM 778 O O . PHE A 1 95 ? 4.554 9.180 18.626 1.00 92.50 95 PHE A O 1
ATOM 785 N N . GLU A 1 96 ? 5.991 10.314 17.330 1.00 90.19 96 GLU A N 1
ATOM 786 C CA . GLU A 1 96 ? 5.250 10.050 16.095 1.00 90.19 96 GLU A CA 1
ATOM 787 C C . GLU A 1 96 ? 5.234 8.551 15.772 1.00 90.19 96 GLU A C 1
ATOM 789 O O . GLU A 1 96 ? 4.173 7.999 15.496 1.00 90.19 96 GLU A O 1
ATOM 794 N N . ARG A 1 97 ? 6.350 7.838 15.987 1.00 89.31 97 ARG A N 1
ATOM 795 C CA . ARG A 1 97 ? 6.361 6.367 15.901 1.00 89.31 97 ARG A CA 1
ATOM 796 C C . ARG A 1 97 ? 5.380 5.698 16.861 1.00 89.31 97 ARG A C 1
ATOM 798 O O . ARG A 1 97 ? 4.739 4.723 16.487 1.00 89.31 97 ARG A O 1
ATOM 805 N N . LEU A 1 98 ? 5.239 6.206 18.087 1.00 94.31 98 LEU A N 1
ATOM 806 C CA . LEU A 1 98 ? 4.253 5.667 19.030 1.00 94.31 98 LEU A CA 1
ATOM 807 C C . LEU A 1 98 ? 2.815 5.913 18.557 1.00 94.31 98 LEU A C 1
ATOM 809 O O . LEU A 1 98 ? 1.961 5.065 18.799 1.00 94.31 98 LEU A O 1
ATOM 813 N N . LYS A 1 99 ? 2.539 7.030 17.871 1.00 94.00 99 LYS A N 1
ATOM 814 C CA . LYS A 1 99 ? 1.218 7.296 17.281 1.00 94.00 99 LYS A CA 1
ATOM 815 C C . LYS A 1 99 ? 0.912 6.365 16.108 1.00 94.00 99 LYS A C 1
ATOM 817 O O . LYS A 1 99 ? -0.215 5.887 16.028 1.00 94.00 99 LYS A O 1
ATOM 822 N N . GLU A 1 100 ? 1.893 6.073 15.251 1.00 93.00 100 GLU A N 1
ATOM 823 C CA . GLU A 1 100 ? 1.747 5.077 14.175 1.00 93.00 100 GLU A CA 1
ATOM 824 C C . GLU A 1 100 ? 1.373 3.706 14.740 1.00 93.00 100 GLU A C 1
ATOM 826 O O . GLU A 1 100 ? 0.347 3.136 14.375 1.00 93.00 100 GLU A O 1
ATOM 831 N N . VAL A 1 101 ? 2.149 3.231 15.719 1.00 94.69 101 VAL A N 1
ATOM 832 C CA . VAL A 1 101 ? 1.876 1.961 16.401 1.00 94.69 101 VAL A CA 1
ATOM 833 C C . VAL A 1 101 ? 0.499 1.997 17.066 1.00 94.69 101 VAL A C 1
ATOM 835 O O . VAL A 1 101 ? -0.289 1.068 16.915 1.00 94.69 101 VAL A O 1
ATOM 838 N N . ALA A 1 102 ? 0.153 3.081 17.764 1.00 96.44 102 ALA A N 1
ATOM 839 C CA . ALA A 1 102 ? -1.162 3.208 18.387 1.00 96.44 102 ALA A CA 1
ATOM 840 C C . ALA A 1 102 ? -2.305 3.114 17.362 1.00 96.44 102 ALA A C 1
ATOM 842 O O . ALA A 1 102 ? -3.323 2.486 17.651 1.00 96.44 102 ALA A O 1
ATOM 843 N N . LEU A 1 103 ? -2.143 3.688 16.166 1.00 96.12 103 LEU A N 1
ATOM 844 C CA . LEU A 1 103 ? -3.129 3.588 15.093 1.00 96.12 103 LEU A 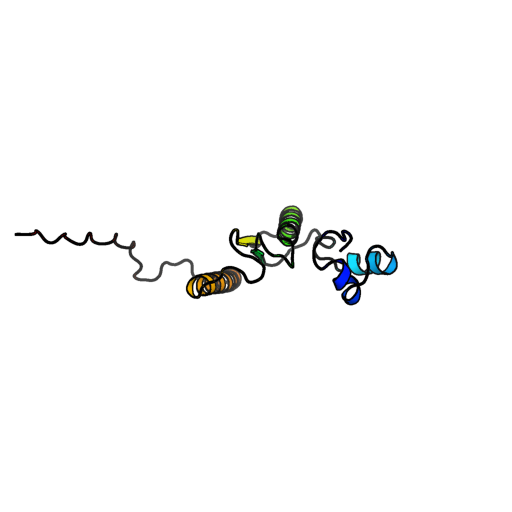CA 1
ATOM 845 C C . LEU A 1 103 ? -3.267 2.155 14.568 1.00 96.12 103 LEU A C 1
ATOM 847 O O . LEU A 1 103 ? -4.394 1.683 14.412 1.00 96.12 103 LEU A O 1
ATOM 851 N N . GLU A 1 104 ? -2.156 1.465 14.308 1.00 96.50 104 GLU A N 1
ATOM 852 C CA . GLU A 1 104 ? -2.162 0.071 13.846 1.00 96.50 104 GLU A CA 1
ATOM 853 C C . GLU A 1 104 ? -2.882 -0.836 14.852 1.00 96.50 104 GLU A C 1
ATOM 855 O O . GLU A 1 104 ? -3.807 -1.568 14.492 1.00 96.50 104 GLU A O 1
ATOM 860 N N . TYR A 1 105 ? -2.542 -0.719 16.139 1.00 97.25 105 TYR A N 1
ATOM 861 C CA . TYR A 1 105 ? -3.203 -1.475 17.203 1.00 97.25 105 TYR A CA 1
ATOM 862 C C . TYR A 1 105 ? -4.678 -1.094 17.349 1.00 97.25 105 TYR A C 1
ATOM 864 O O . TYR A 1 105 ? -5.523 -1.976 17.489 1.00 97.25 105 TYR A O 1
ATOM 872 N N . ALA A 1 106 ? -5.025 0.194 17.276 1.00 96.94 106 ALA A N 1
ATOM 873 C CA . ALA A 1 106 ? -6.419 0.626 17.327 1.00 96.94 106 ALA A CA 1
ATOM 874 C C . ALA A 1 106 ? -7.231 0.055 16.155 1.00 96.94 106 ALA A C 1
ATOM 876 O O . ALA A 1 106 ? -8.366 -0.379 16.353 1.00 96.94 106 ALA A O 1
ATOM 877 N N . PHE A 1 107 ? -6.655 0.008 14.950 1.00 97.31 107 PHE A N 1
ATOM 878 C CA . PHE A 1 107 ? -7.281 -0.601 13.780 1.00 97.31 107 PHE A CA 1
ATOM 879 C C . PHE A 1 107 ? -7.504 -2.104 13.979 1.00 97.31 107 PHE A C 1
ATOM 881 O O . PHE A 1 107 ? -8.619 -2.591 13.775 1.00 97.31 107 PHE A O 1
ATOM 888 N N . LEU A 1 108 ? -6.484 -2.835 14.434 1.00 97.31 108 LEU A N 1
ATOM 889 C CA . LEU A 1 108 ? -6.575 -4.274 14.697 1.00 97.31 108 LEU A CA 1
ATOM 890 C C . LEU A 1 108 ? -7.606 -4.586 15.790 1.00 97.31 108 LEU A C 1
ATOM 892 O O . LEU A 1 108 ? -8.504 -5.397 15.579 1.00 97.31 108 LEU A O 1
ATOM 896 N N . LEU A 1 109 ? -7.552 -3.889 16.928 1.00 96.88 109 LEU A N 1
ATOM 897 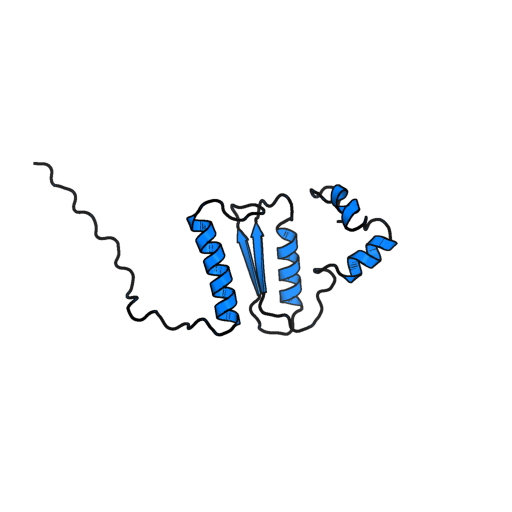C CA . LEU A 1 109 ? -8.506 -4.076 18.023 1.00 96.88 109 LEU A CA 1
ATOM 898 C C . LEU A 1 109 ? -9.932 -3.725 17.591 1.00 96.88 109 LEU A C 1
ATOM 900 O O . LEU A 1 109 ? -10.862 -4.468 17.893 1.00 96.88 109 LEU A O 1
ATOM 904 N N . LYS A 1 110 ? -10.125 -2.634 16.842 1.00 95.50 110 LYS A N 1
ATOM 905 C CA . LYS A 1 110 ? -11.443 -2.256 16.317 1.00 95.50 110 LYS A CA 1
ATOM 906 C C . LYS A 1 110 ? -12.000 -3.315 15.371 1.00 95.50 110 LYS A C 1
ATOM 908 O O . LYS A 1 110 ? -13.164 -3.684 15.490 1.00 95.50 110 LYS A O 1
ATOM 913 N N . THR A 1 111 ? -11.184 -3.801 14.441 1.00 95.56 111 THR A N 1
ATOM 914 C CA . THR A 1 111 ? -11.614 -4.778 13.429 1.00 95.56 111 THR A CA 1
ATOM 915 C C . THR A 1 111 ? -11.811 -6.180 14.006 1.00 95.56 111 THR A C 1
ATOM 917 O O . THR A 1 111 ? -12.633 -6.929 13.488 1.00 95.56 111 THR A O 1
ATOM 920 N N . ALA A 1 112 ? -11.154 -6.493 15.126 1.00 94.88 112 ALA A N 1
ATOM 921 C CA . ALA A 1 112 ? -11.390 -7.689 15.934 1.00 94.88 112 ALA A CA 1
ATOM 922 C C . ALA A 1 112 ? -12.555 -7.548 16.942 1.00 94.88 112 ALA A C 1
ATOM 924 O O . ALA A 1 112 ? -12.804 -8.466 17.725 1.00 94.88 112 ALA A O 1
ATOM 925 N N . GLY A 1 113 ? -13.247 -6.399 16.975 1.00 93.31 113 GLY A N 1
ATOM 926 C CA . GLY A 1 113 ? -14.344 -6.132 17.915 1.00 93.31 113 GLY A CA 1
ATOM 927 C C . GLY A 1 113 ? -13.910 -5.947 19.377 1.00 93.31 113 GLY A C 1
ATOM 928 O O . GLY A 1 113 ? -14.744 -6.009 20.273 1.00 93.31 113 GLY A O 1
ATOM 929 N N . GLN A 1 114 ? -12.618 -5.721 19.624 1.00 91.25 114 GLN A N 1
ATOM 930 C CA . GLN A 1 114 ? -12.006 -5.577 20.953 1.00 91.25 114 GLN A CA 1
ATOM 931 C C . GLN A 1 114 ? -11.876 -4.118 21.414 1.00 91.25 114 GLN A C 1
ATOM 933 O O . GLN A 1 114 ? -11.488 -3.861 22.551 1.00 91.25 114 GLN A O 1
ATOM 938 N N . LEU A 1 115 ? -12.177 -3.148 20.546 1.00 85.12 115 LEU A N 1
ATOM 939 C CA . LEU A 1 115 ? -12.171 -1.733 20.907 1.00 85.12 115 LEU A CA 1
ATOM 940 C C . LEU A 1 115 ? -13.591 -1.275 21.247 1.00 85.12 115 LEU A C 1
ATOM 942 O O . LEU A 1 115 ? -14.440 -1.153 20.361 1.00 85.12 115 LEU A O 1
ATOM 946 N N . SER A 1 116 ? -13.849 -0.996 22.525 1.00 74.31 116 SER A N 1
ATOM 947 C CA . SER A 1 116 ? -15.096 -0.355 22.934 1.00 74.31 116 SER A CA 1
ATOM 948 C C . SER A 1 116 ? -15.070 1.122 22.530 1.00 74.31 116 SER A C 1
ATOM 950 O O . SER A 1 116 ? -14.110 1.845 22.781 1.00 74.31 116 SER A O 1
ATOM 952 N N . THR A 1 117 ? -16.140 1.601 21.898 1.00 67.56 117 THR A N 1
ATOM 953 C CA . THR A 1 117 ? -16.329 3.033 21.595 1.00 67.56 117 THR A CA 1
ATOM 954 C C . THR A 1 117 ? -16.906 3.803 22.785 1.00 67.56 117 THR A C 1
ATOM 956 O O . THR A 1 117 ? -17.354 4.937 22.633 1.00 67.56 117 THR A O 1
ATOM 959 N N . GLN A 1 118 ? -16.950 3.174 23.962 1.00 60.16 118 GLN A N 1
ATOM 960 C CA . GLN A 1 118 ? -17.382 3.819 25.192 1.00 60.16 118 GLN A CA 1
ATOM 961 C C . GLN A 1 118 ? -16.252 4.741 25.670 1.00 60.16 118 GLN A C 1
ATOM 963 O O . GLN A 1 118 ? -15.108 4.286 25.751 1.00 60.16 118 GLN A O 1
ATOM 968 N N . PRO A 1 119 ? -16.535 6.014 25.992 1.00 56.41 119 PRO A N 1
ATOM 969 C CA . PRO A 1 119 ? -15.548 6.891 26.605 1.00 56.41 119 PRO A CA 1
ATOM 970 C C . PRO A 1 119 ? -14.954 6.230 27.852 1.00 56.41 119 PRO A C 1
ATOM 972 O O . PRO A 1 119 ? -15.670 5.568 28.612 1.00 56.41 119 PRO A O 1
ATOM 975 N N . LEU A 1 120 ? -13.654 6.424 28.087 1.00 59.06 120 LEU A N 1
ATOM 976 C CA . LEU A 1 120 ? -13.042 6.013 29.347 1.00 59.06 120 LEU A CA 1
ATOM 977 C C . LEU A 1 120 ? -13.816 6.676 30.493 1.00 59.06 120 LEU A C 1
ATOM 979 O O . LEU A 1 120 ? -14.035 7.889 30.486 1.00 59.06 120 LEU A O 1
ATOM 983 N N . LYS A 1 121 ? -14.234 5.890 31.490 1.00 52.59 121 LYS A N 1
ATOM 984 C CA . LYS A 1 121 ? -14.831 6.436 32.716 1.00 52.59 121 LYS A CA 1
ATOM 985 C C . LYS A 1 121 ? -13.848 7.447 33.321 1.00 52.59 121 LYS A C 1
ATOM 987 O O . LYS A 1 121 ? -12.806 7.049 33.829 1.00 52.59 121 LYS A O 1
ATOM 992 N N . GLY A 1 122 ? -14.182 8.737 33.243 1.00 59.34 122 GLY A N 1
ATOM 993 C CA . GLY A 1 122 ? -13.378 9.839 33.783 1.00 59.34 122 GLY A CA 1
ATOM 994 C C . GLY A 1 122 ? -12.745 10.784 32.754 1.00 59.34 122 GLY A C 1
ATOM 995 O O . GLY A 1 122 ? -12.188 11.798 33.163 1.00 59.34 122 GLY A O 1
ATOM 996 N N . SER A 1 123 ? -12.850 10.532 31.442 1.00 58.91 123 SER A N 1
ATOM 997 C CA . SER A 1 123 ? -12.413 11.505 30.429 1.00 58.91 123 SER A CA 1
ATOM 998 C C . SER A 1 123 ? -13.457 12.615 30.264 1.00 58.91 123 SER A C 1
ATOM 1000 O O . SER A 1 123 ? -14.278 12.591 29.346 1.00 58.91 123 SER A O 1
ATOM 1002 N N . GLY A 1 124 ? -13.466 13.571 31.194 1.00 57.75 124 GLY A N 1
ATOM 1003 C CA . GLY A 1 124 ? -14.120 14.861 30.976 1.00 57.75 124 GLY A CA 1
ATOM 1004 C C . GLY A 1 124 ? -13.454 15.625 29.821 1.00 57.75 124 GLY A C 1
ATOM 1005 O O . GLY A 1 124 ? -12.347 15.264 29.408 1.00 57.75 124 GLY A O 1
ATOM 1006 N N . PRO A 1 125 ? -14.101 16.671 29.276 1.00 58.47 125 PRO A N 1
ATOM 1007 C CA . PRO A 1 125 ? -13.464 17.534 28.286 1.00 58.47 125 PRO A CA 1
ATOM 1008 C C . PRO A 1 125 ? -12.134 18.052 28.844 1.00 58.47 125 PRO A C 1
ATOM 1010 O O . PRO A 1 125 ? -12.069 18.462 30.004 1.00 58.47 125 PRO A O 1
ATOM 1013 N N . ALA A 1 126 ? -11.074 18.000 28.032 1.00 61.94 126 ALA A N 1
ATOM 1014 C CA . ALA A 1 126 ? -9.774 18.537 28.411 1.00 61.94 126 ALA A CA 1
ATOM 1015 C C . ALA A 1 126 ? -9.956 19.995 28.854 1.00 61.94 126 ALA A C 1
ATOM 1017 O O . ALA A 1 126 ? -10.464 20.817 28.088 1.00 61.94 126 ALA A O 1
ATOM 1018 N N . GLN A 1 127 ? -9.592 20.303 30.103 1.00 53.00 127 GLN A N 1
ATOM 1019 C CA . GLN A 1 127 ? -9.607 21.682 30.574 1.00 53.00 127 GLN A CA 1
ATOM 1020 C C . GLN A 1 127 ? -8.640 22.499 29.708 1.00 53.00 127 GLN A C 1
ATOM 1022 O O . GLN A 1 127 ? -7.518 22.044 29.461 1.00 53.00 127 GLN A O 1
ATOM 1027 N N . PRO A 1 128 ? -9.052 23.683 29.224 1.00 53.66 128 PRO A N 1
ATOM 1028 C CA . PRO A 1 128 ? -8.135 24.573 28.533 1.00 53.66 128 PRO A CA 1
ATOM 1029 C C . PRO A 1 128 ? -6.959 24.917 29.462 1.00 53.66 128 PRO A C 1
ATOM 1031 O O . PRO A 1 128 ? -7.146 24.973 30.683 1.00 53.66 128 PRO A O 1
ATOM 1034 N N . PRO A 1 129 ? -5.749 25.133 28.915 1.00 59.03 129 PRO A N 1
ATOM 1035 C CA . PRO A 1 129 ? -4.586 25.467 29.723 1.00 59.03 129 PRO A CA 1
ATOM 1036 C C . PRO A 1 129 ? -4.890 26.715 30.555 1.00 59.03 129 PRO A C 1
ATOM 1038 O O . PRO A 1 129 ? -5.261 27.760 30.020 1.00 59.03 129 PRO A O 1
ATOM 1041 N N . THR A 1 130 ? -4.755 26.594 31.874 1.00 60.72 130 THR A N 1
ATOM 1042 C CA . THR A 1 130 ? -4.857 27.722 32.798 1.00 60.72 130 THR A CA 1
ATOM 1043 C C . THR A 1 130 ? -3.813 28.759 32.404 1.00 60.72 130 THR A C 1
ATOM 1045 O O . THR A 1 130 ? -2.618 28.457 32.411 1.00 60.72 130 THR A O 1
ATOM 1048 N N . ALA A 1 131 ? -4.256 29.964 32.039 1.00 57.50 131 ALA A N 1
ATOM 1049 C CA . ALA A 1 131 ? -3.365 31.082 31.769 1.00 57.50 131 ALA A CA 1
ATOM 1050 C C . ALA A 1 131 ? -2.469 31.306 32.995 1.00 57.50 131 ALA A C 1
ATOM 1052 O O . ALA A 1 131 ? -2.965 31.561 34.094 1.00 57.50 131 ALA A O 1
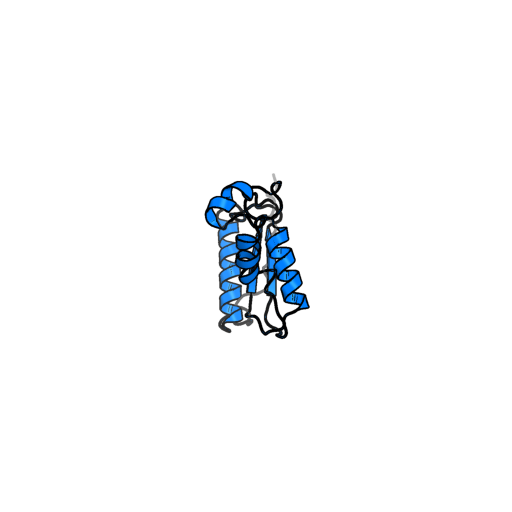ATOM 1053 N N . ALA A 1 132 ? -1.156 31.164 32.817 1.00 58.09 132 ALA A N 1
ATOM 1054 C CA . ALA A 1 132 ? -0.195 31.522 33.845 1.00 58.09 132 ALA A CA 1
ATOM 1055 C C . ALA A 1 132 ? -0.356 33.020 34.132 1.00 58.09 132 ALA A C 1
ATOM 1057 O O . ALA A 1 132 ? -0.221 33.846 33.229 1.00 58.09 132 ALA A O 1
ATOM 1058 N N . ALA A 1 133 ? -0.693 33.361 35.375 1.00 56.62 133 ALA A N 1
ATOM 1059 C CA . ALA A 1 133 ? -0.730 34.743 35.818 1.00 56.62 133 ALA A CA 1
ATOM 1060 C C . ALA A 1 133 ? 0.679 35.333 35.676 1.00 56.62 133 ALA A C 1
ATOM 1062 O O . ALA A 1 133 ? 1.626 34.855 36.304 1.00 56.62 133 ALA A O 1
ATOM 1063 N N . SER A 1 134 ? 0.818 36.348 34.824 1.00 55.84 134 SER A N 1
ATOM 1064 C CA . SER A 1 134 ? 2.041 37.137 34.716 1.00 55.84 134 SER A CA 1
ATOM 1065 C C . SER A 1 134 ? 2.378 37.735 36.086 1.00 55.84 134 SER A C 1
ATOM 1067 O O . SER A 1 134 ? 1.490 38.323 36.712 1.00 55.84 134 SER A O 1
ATOM 1069 N N . PRO A 1 135 ? 3.623 37.625 36.578 1.00 53.91 135 PRO A N 1
ATOM 1070 C CA . PRO A 1 135 ? 4.004 38.310 37.800 1.00 53.91 135 PRO A CA 1
ATOM 1071 C C . PRO A 1 135 ? 3.980 39.821 37.542 1.00 53.91 135 PRO A C 1
ATOM 1073 O O . PRO A 1 135 ? 4.609 40.315 36.606 1.00 53.91 135 PRO A O 1
ATOM 1076 N N . SER A 1 136 ? 3.226 40.547 38.368 1.00 54.56 136 SER A N 1
ATOM 1077 C CA . SER A 1 136 ? 3.286 42.006 38.424 1.00 54.56 136 SER A CA 1
ATOM 1078 C C . SER A 1 136 ? 4.682 42.399 38.893 1.00 54.56 136 SER A C 1
ATOM 1080 O O . SER A 1 136 ? 5.082 42.052 40.003 1.00 54.56 136 SER A O 1
ATOM 1082 N N . VAL A 1 137 ? 5.423 43.100 38.042 1.00 59.72 137 VAL A N 1
ATOM 1083 C CA . VAL A 1 137 ? 6.668 43.764 38.431 1.00 59.72 137 VAL A CA 1
ATOM 1084 C C . VAL A 1 137 ? 6.288 44.955 39.314 1.00 59.72 137 VAL A C 1
ATOM 1086 O O . VAL A 1 137 ? 5.404 45.729 38.943 1.00 59.72 137 VAL A O 1
ATOM 1089 N N . ALA A 1 138 ? 6.888 45.018 40.502 1.00 54.50 138 ALA A N 1
ATOM 1090 C CA . ALA A 1 138 ? 6.823 46.153 41.420 1.00 54.50 138 ALA A CA 1
ATOM 1091 C C . ALA A 1 138 ? 7.816 47.245 41.007 1.00 54.50 138 ALA A C 1
ATOM 1093 O O . ALA A 1 138 ? 8.875 46.880 40.443 1.00 54.50 138 ALA A O 1
#

Radius of gyration: 22.39 Å; chains: 1; bounding box: 36×62×64 Å

Organism: NCBI:txid145388

InterPro domains:
  IPR001375 Peptidase S9, prolyl oligopeptidase, catalytic domain [PF00326] (1-113)
  IPR002470 Peptidase S9A, prolyl oligopeptidase [PR00862] (24-39)
  IPR002470 Peptidase S9A, prolyl oligopeptidase [PR00862] (42-64)
  IPR029058 Alpha/Beta hydrolase fold [G3DSA:3.40.50.1820] (1-110)
  IPR029058 Alpha/Beta hydrolase fold [SSF53474] (4-94)
  IPR051543 Serine Peptidase S9A Subfamily [PTHR11757] (1-113)

Secondary structure (DSSP, 8-state):
---TTSTTTTTTHHHH--TTSHHHHHHHHHH-TTTT--SS----EEEEEETT-SSS-THHHHHHHHHHHHH--S---EEEEEETT--TT---SHHHHHHHHHHHHHHHHHHTT----SPPTT-PPPPPPPPPPPPPP-

pLDDT: mean 89.49, std 14.43, range [52.59, 98.81]

Sequence (138 aa):
MLDETIPLTTIEWEEWGNPKEREYYDYMKSYSPVDNVTQQRYPNILVTAGLHDPRVGYWEPAKWVAKLRSTKTDNNLLLLKTELGAGHFSVTGRFERLKEVALEYAFLLKTAGQLSTQPLKGSGPAQPPTAAASPSVA